Protein AF-A0AAJ8WRT5-F1 (afdb_monomer)

Sequence (73 aa):
MAKEYKCKVCGKAFVKTFSSTQKVCSPECAIKLVREQSRKRQKKAEKQEQIERKKRLLDGERALAKSSSKRGK

Secondary structure (DSSP, 8-state):
-PPEEE-TTT--EEEPPTT----SSSHHHHHHHHHHHHHHHHHHHHHHHHHHHHHHHHHHHHHHHHHHHHHT-

pLDDT: mean 85.62, std 10.65, range [52.75, 96.06]

Organism: Haemophilus influenzae (NCBI:txid727)

Radius of gyration: 24.72 Å; Cα contacts (8 Å, |Δi|>4): 45; chains: 1; bounding box: 54×19×64 Å

Solvent-accessible surface area (backbone atoms only — not comparable to full-atom values): 4304 Å² total; per-residue (Å²): 133,80,60,72,40,62,14,78,74,80,59,47,76,32,71,53,62,98,82,59,87,72,62,42,74,46,71,70,41,45,54,53,51,51,55,52,50,50,54,55,48,52,54,50,50,53,53,47,50,53,52,52,52,52,50,51,50,56,52,48,53,52,51,52,55,56,56,54,65,60,73,77,109

Mean predicted aligned error: 8.6 Å

Foldseek 3Di:
DFDWAAAPQPRDTATDDPDDPDRHRDVVSVVVVVVVVVVVVVVVVVVVVVVVVVVVVVVVVVVVVVVVVVVVD

Structure (mmCIF, N/CA/C/O backbone):
data_AF-A0AAJ8WRT5-F1
#
_entry.id   AF-A0AAJ8WRT5-F1
#
loop_
_atom_site.group_PDB
_atom_site.id
_atom_site.type_symbol
_atom_site.label_atom_id
_atom_site.label_alt_id
_atom_site.label_comp_id
_atom_site.label_asym_id
_atom_site.label_entity_id
_atom_site.label_seq_id
_atom_site.pdbx_PDB_ins_code
_atom_site.Cartn_x
_atom_site.Cartn_y
_atom_site.Cartn_z
_atom_site.occupancy
_atom_site.B_iso_or_equiv
_atom_site.auth_seq_id
_atom_site.auth_comp_id
_atom_site.auth_asym_id
_atom_site.auth_atom_id
_atom_site.pdbx_PDB_model_num
ATOM 1 N N . MET A 1 1 ? 26.482 -12.352 -16.058 1.00 54.69 1 MET A N 1
ATOM 2 C CA . MET A 1 1 ? 25.140 -12.684 -16.586 1.00 54.69 1 MET A CA 1
ATOM 3 C C . MET A 1 1 ? 24.149 -11.680 -16.033 1.00 54.69 1 MET A C 1
ATOM 5 O O . MET A 1 1 ? 24.010 -11.581 -14.819 1.00 54.69 1 MET A O 1
ATOM 9 N N . ALA A 1 2 ? 23.544 -10.861 -16.889 1.00 66.56 2 ALA A N 1
ATOM 10 C CA . ALA A 1 2 ? 22.607 -9.847 -16.435 1.00 66.56 2 ALA A CA 1
ATOM 11 C C . ALA A 1 2 ? 21.286 -10.531 -16.055 1.00 66.56 2 ALA A C 1
ATOM 13 O O . ALA A 1 2 ? 20.675 -11.201 -16.880 1.00 66.56 2 ALA A O 1
ATOM 14 N N . LYS A 1 3 ? 20.891 -10.445 -14.782 1.00 75.81 3 LYS A N 1
ATOM 15 C CA . LYS A 1 3 ? 19.676 -11.105 -14.296 1.00 75.81 3 LYS A CA 1
ATOM 16 C C . LYS A 1 3 ? 18.466 -10.344 -14.835 1.00 75.81 3 LYS A C 1
ATOM 18 O O . LYS A 1 3 ? 18.335 -9.143 -14.597 1.00 75.81 3 LYS A O 1
ATOM 23 N N . GLU A 1 4 ? 17.609 -11.033 -15.575 1.00 81.19 4 GLU A N 1
ATOM 24 C CA . GLU A 1 4 ? 16.359 -10.471 -16.074 1.00 81.19 4 GLU A CA 1
ATOM 25 C C . GLU A 1 4 ? 15.316 -10.439 -14.952 1.00 81.19 4 GLU A C 1
ATOM 27 O O . GLU A 1 4 ? 15.141 -11.397 -14.197 1.00 81.19 4 GLU A O 1
ATOM 32 N N . TYR A 1 5 ? 14.614 -9.317 -14.826 1.00 86.69 5 TYR A N 1
ATOM 33 C CA . TYR A 1 5 ? 13.572 -9.105 -13.828 1.00 86.69 5 TYR A CA 1
ATOM 34 C C . TYR A 1 5 ? 12.255 -8.757 -14.503 1.00 86.69 5 TYR A C 1
ATOM 36 O O . TYR A 1 5 ? 12.231 -8.096 -15.531 1.00 86.69 5 TYR A O 1
ATOM 44 N N . LYS A 1 6 ? 11.131 -9.145 -13.899 1.00 90.38 6 LYS A N 1
ATOM 45 C CA . LYS A 1 6 ? 9.799 -8.795 -14.409 1.00 90.38 6 LYS A CA 1
ATOM 46 C C . LYS A 1 6 ? 9.293 -7.497 -13.786 1.00 90.38 6 LYS A C 1
ATOM 48 O O . LYS A 1 6 ? 9.360 -7.306 -12.568 1.00 90.38 6 LYS A O 1
ATOM 53 N N . CYS A 1 7 ? 8.773 -6.599 -14.617 1.00 90.69 7 CYS A N 1
ATOM 54 C CA . CYS A 1 7 ? 8.139 -5.362 -14.176 1.00 90.69 7 CYS A CA 1
ATOM 55 C C . CYS A 1 7 ? 6.855 -5.659 -13.392 1.00 90.69 7 CYS A C 1
ATOM 57 O O . CYS A 1 7 ? 5.977 -6.362 -13.884 1.00 90.69 7 CYS A O 1
ATOM 59 N N . LYS A 1 8 ? 6.693 -5.049 -12.211 1.00 87.75 8 LYS A N 1
ATOM 60 C CA . LYS A 1 8 ? 5.480 -5.221 -11.390 1.00 87.75 8 LYS A CA 1
ATOM 61 C C . LYS A 1 8 ? 4.196 -4.636 -11.989 1.00 87.75 8 LYS A C 1
ATOM 63 O O . LYS A 1 8 ? 3.129 -4.948 -11.480 1.00 87.75 8 LYS A O 1
ATOM 68 N N . VAL A 1 9 ? 4.291 -3.774 -13.003 1.00 88.75 9 VAL A N 1
ATOM 69 C CA . VAL A 1 9 ? 3.123 -3.092 -13.593 1.00 88.75 9 VAL A CA 1
ATOM 70 C C . VAL A 1 9 ? 2.716 -3.704 -14.926 1.00 88.75 9 VAL A C 1
ATOM 72 O O . VAL A 1 9 ? 1.544 -3.980 -15.130 1.00 88.75 9 VAL A O 1
ATOM 75 N N . CYS A 1 10 ? 3.667 -3.920 -15.835 1.00 89.31 10 CYS A N 1
ATOM 76 C CA . CYS A 1 10 ? 3.374 -4.406 -17.187 1.00 89.31 10 CYS A CA 1
ATOM 77 C C . CYS A 1 10 ? 3.890 -5.824 -17.467 1.00 89.31 10 CYS A C 1
ATOM 79 O O . CYS A 1 10 ? 3.719 -6.315 -18.575 1.00 89.31 10 CYS A O 1
ATOM 81 N N . GLY A 1 11 ? 4.576 -6.467 -16.516 1.00 87.62 11 GLY A N 1
ATOM 82 C CA . GLY A 1 11 ? 5.073 -7.840 -16.668 1.00 87.62 11 GLY A CA 1
ATOM 83 C C . GLY A 1 11 ? 6.278 -8.018 -17.599 1.00 87.62 11 GLY A C 1
ATOM 84 O O . GLY A 1 11 ? 6.866 -9.097 -17.603 1.00 87.62 11 GLY A O 1
ATOM 85 N N . LYS A 1 12 ? 6.691 -6.979 -18.338 1.00 89.62 12 LYS A N 1
ATOM 86 C CA . LYS A 1 12 ? 7.846 -7.026 -19.250 1.00 89.62 12 LYS A CA 1
ATOM 87 C C . LYS A 1 12 ? 9.141 -7.374 -18.511 1.00 89.62 12 LYS A C 1
ATOM 89 O O . LYS A 1 12 ? 9.365 -6.888 -17.395 1.00 89.62 12 LYS A O 1
ATOM 94 N N . ALA A 1 13 ? 9.983 -8.183 -19.150 1.00 87.94 13 ALA A N 1
ATOM 95 C CA . ALA A 1 13 ? 11.338 -8.445 -18.688 1.00 87.94 13 ALA A CA 1
ATOM 96 C C . ALA A 1 13 ? 12.196 -7.181 -18.858 1.00 87.94 13 ALA A C 1
ATOM 98 O O . ALA A 1 13 ? 12.085 -6.469 -19.855 1.00 87.94 13 ALA A O 1
ATOM 99 N N . PHE A 1 14 ? 13.009 -6.871 -17.857 1.00 87.12 14 PHE A N 1
ATOM 100 C CA . PHE A 1 14 ? 13.970 -5.783 -17.892 1.00 87.12 14 PHE A CA 1
ATOM 101 C C . PHE A 1 14 ? 15.235 -6.187 -17.152 1.00 87.12 14 PHE A C 1
ATOM 103 O O . PHE A 1 14 ? 15.202 -6.889 -16.137 1.00 87.12 14 PHE A O 1
ATOM 110 N N . VAL A 1 15 ? 16.362 -5.715 -17.661 1.00 84.25 15 VAL A N 1
ATOM 111 C CA . VAL A 1 15 ? 17.658 -5.951 -17.049 1.00 84.25 15 VAL A CA 1
ATOM 112 C C . VAL A 1 15 ? 17.889 -4.861 -16.016 1.00 84.25 15 VAL A C 1
ATOM 114 O O . VAL A 1 15 ? 17.809 -3.671 -16.322 1.00 84.25 15 VAL A O 1
ATOM 117 N N . LYS A 1 16 ? 18.152 -5.253 -14.772 1.00 78.81 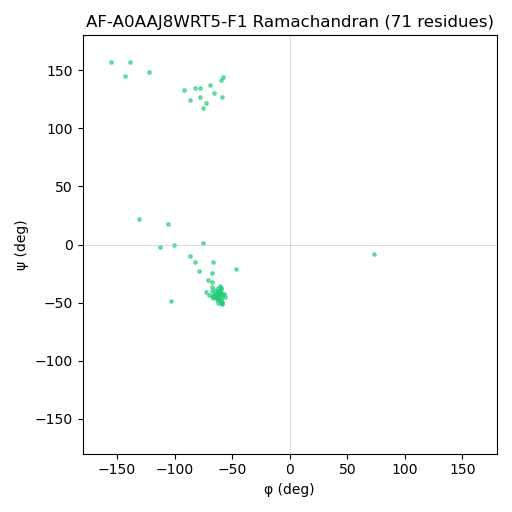16 LYS A N 1
ATOM 118 C CA . LYS A 1 16 ? 18.609 -4.294 -13.768 1.00 78.81 16 LYS A CA 1
ATOM 119 C C . LYS A 1 16 ? 20.104 -4.099 -13.930 1.00 78.81 16 LYS A C 1
ATOM 121 O O . LYS A 1 16 ? 20.846 -5.077 -14.004 1.00 78.81 16 LYS A O 1
ATOM 126 N N . THR A 1 17 ? 20.550 -2.849 -13.906 1.00 75.31 17 THR A N 1
ATOM 127 C CA . THR A 1 17 ? 21.950 -2.559 -13.599 1.00 75.31 17 THR A CA 1
ATOM 128 C C . THR A 1 17 ? 22.269 -3.133 -12.214 1.00 75.31 17 THR A C 1
ATOM 130 O O . THR A 1 17 ? 21.387 -3.191 -11.355 1.00 75.31 17 THR A O 1
ATOM 133 N N . PHE A 1 18 ? 23.494 -3.639 -12.044 1.00 61.12 18 PHE A N 1
ATOM 134 C CA . PHE A 1 18 ? 23.925 -4.670 -11.078 1.00 61.12 18 PHE A CA 1
ATOM 135 C C . PHE A 1 18 ? 23.437 -4.509 -9.613 1.00 61.12 18 PHE A C 1
ATOM 137 O O . PHE A 1 18 ? 23.361 -5.499 -8.891 1.00 61.12 18 PHE A O 1
ATOM 144 N N . SER A 1 19 ? 23.038 -3.306 -9.180 1.00 64.81 19 SER A N 1
ATOM 145 C CA . SER A 1 19 ? 22.548 -2.984 -7.827 1.00 64.81 19 SER A CA 1
ATOM 146 C C . SER A 1 19 ? 21.227 -2.187 -7.778 1.00 64.81 19 SER A C 1
ATOM 148 O O . SER A 1 19 ? 20.921 -1.536 -6.779 1.00 64.81 19 SER A O 1
ATOM 150 N N . SER A 1 20 ? 20.402 -2.210 -8.830 1.00 74.62 20 SER A N 1
ATOM 151 C CA . SER A 1 20 ? 19.202 -1.365 -8.871 1.00 74.62 20 SER A CA 1
ATOM 152 C C . SER A 1 20 ? 18.037 -1.906 -8.023 1.00 74.62 20 SER A C 1
ATOM 154 O O . SER A 1 20 ? 17.545 -3.024 -8.209 1.00 74.62 20 SER A O 1
ATOM 156 N N . THR A 1 21 ? 17.500 -1.072 -7.127 1.00 78.25 21 THR A N 1
ATOM 157 C CA . THR A 1 21 ? 16.266 -1.349 -6.360 1.00 78.25 21 THR A CA 1
ATOM 158 C C . THR A 1 21 ? 14.993 -1.187 -7.198 1.00 78.25 21 THR A C 1
ATOM 160 O O . THR A 1 21 ? 13.878 -1.396 -6.704 1.00 78.25 21 THR A O 1
ATOM 163 N N . GLN A 1 22 ? 15.137 -0.860 -8.485 1.00 80.50 22 GLN A N 1
ATOM 164 C CA . GLN A 1 22 ? 14.038 -0.621 -9.407 1.00 80.50 22 GLN A CA 1
ATOM 165 C C . GLN A 1 22 ? 13.137 -1.862 -9.523 1.00 80.50 22 GLN A C 1
ATOM 167 O O . GLN A 1 22 ? 13.590 -2.978 -9.761 1.00 80.50 22 GLN A O 1
ATOM 172 N N . LYS A 1 23 ? 11.828 -1.688 -9.313 1.00 84.44 23 LYS A N 1
ATOM 173 C CA . LYS A 1 23 ? 10.816 -2.772 -9.352 1.00 84.44 23 LYS A CA 1
ATOM 174 C C . LYS A 1 23 ? 10.034 -2.813 -10.670 1.00 84.44 23 LYS A C 1
ATOM 176 O O . LYS A 1 23 ? 9.122 -3.621 -10.831 1.00 84.44 23 LYS A O 1
ATOM 181 N N . VAL A 1 24 ? 10.346 -1.898 -11.576 1.00 89.19 24 VAL A N 1
ATOM 182 C CA . VAL A 1 24 ? 9.570 -1.589 -12.777 1.00 89.19 24 VAL A CA 1
ATOM 183 C C . VAL A 1 24 ? 10.508 -1.380 -13.957 1.00 89.19 24 VAL A C 1
ATOM 185 O O . VAL A 1 24 ? 11.664 -1.051 -13.754 1.00 89.19 24 VA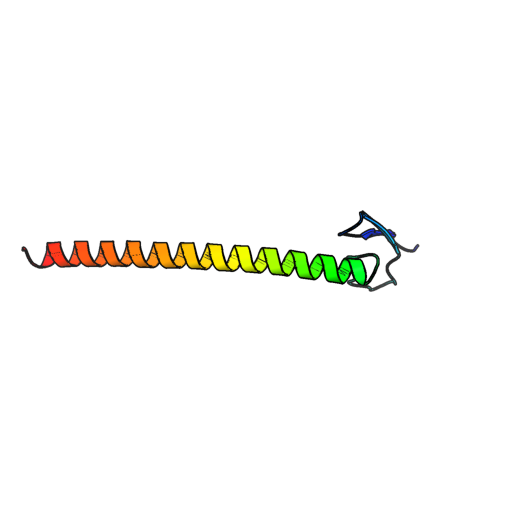L A O 1
ATOM 188 N N . CYS A 1 25 ? 10.041 -1.544 -15.187 1.00 87.56 25 CYS A N 1
ATOM 189 C CA . CYS A 1 25 ? 10.894 -1.394 -16.369 1.00 87.56 25 CYS A CA 1
ATOM 190 C C . CYS A 1 25 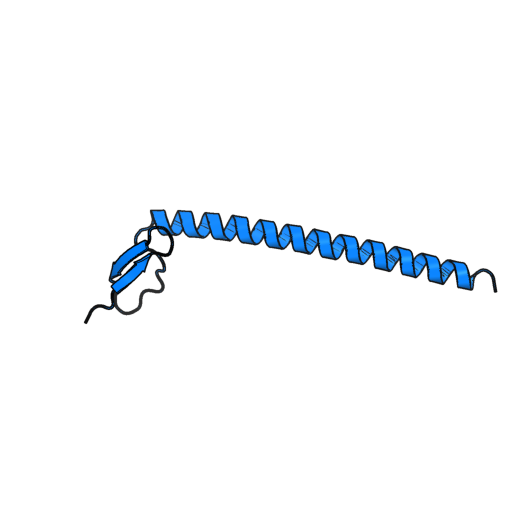? 11.088 0.064 -16.829 1.00 87.56 25 CYS A C 1
ATOM 192 O O . CYS A 1 25 ? 11.963 0.320 -17.646 1.00 87.56 25 CYS A O 1
ATOM 194 N N . SER A 1 26 ? 10.268 1.012 -16.355 1.00 86.38 26 SER A N 1
ATOM 195 C CA . SER A 1 26 ? 10.197 2.382 -16.900 1.00 86.38 26 SER A CA 1
ATOM 196 C C . SER A 1 26 ? 9.674 3.382 -15.854 1.00 86.38 26 SER A C 1
ATOM 198 O O . SER A 1 26 ? 8.938 2.961 -14.949 1.00 86.38 26 SER A O 1
ATOM 200 N N . PRO A 1 27 ? 9.964 4.695 -15.981 1.00 87.56 27 PRO A N 1
ATOM 201 C CA . PRO A 1 27 ? 9.466 5.724 -15.058 1.00 87.56 27 PRO A CA 1
ATOM 202 C C . PRO A 1 27 ? 7.933 5.807 -15.034 1.00 87.56 27 PRO A C 1
ATOM 204 O O . PRO A 1 27 ? 7.338 5.935 -13.966 1.00 87.56 27 PRO A O 1
ATOM 207 N N . GLU A 1 28 ? 7.261 5.607 -16.169 1.00 91.19 28 GLU A N 1
ATOM 208 C CA . GLU A 1 28 ? 5.793 5.552 -16.221 1.00 91.19 28 GLU A CA 1
ATOM 209 C C . GLU A 1 28 ? 5.212 4.420 -15.363 1.00 91.19 28 GLU A C 1
ATOM 211 O O . GLU A 1 28 ? 4.224 4.594 -14.643 1.00 91.19 28 GLU A O 1
ATOM 216 N N . CYS A 1 29 ? 5.853 3.247 -15.393 1.00 90.44 29 CYS A N 1
ATOM 217 C CA . CYS A 1 29 ? 5.476 2.126 -14.539 1.00 90.44 29 CYS A CA 1
ATOM 218 C C . CYS A 1 29 ? 5.765 2.436 -13.060 1.00 90.44 29 CYS A C 1
ATOM 220 O O . CYS A 1 29 ? 5.005 2.006 -12.195 1.00 90.44 29 CYS A O 1
ATOM 222 N N . ALA A 1 30 ? 6.805 3.217 -12.748 1.00 89.56 30 ALA A N 1
ATOM 223 C CA . ALA A 1 30 ? 7.065 3.667 -11.379 1.00 89.56 30 ALA A CA 1
ATOM 224 C C . ALA A 1 30 ? 5.921 4.551 -10.862 1.00 89.56 30 ALA A C 1
ATOM 226 O O . ALA A 1 30 ? 5.387 4.296 -9.782 1.00 89.56 30 ALA A O 1
ATOM 227 N N . ILE A 1 31 ? 5.482 5.524 -11.665 1.00 92.25 31 ILE A N 1
ATOM 228 C CA . ILE A 1 31 ? 4.386 6.440 -11.318 1.00 92.25 31 ILE A CA 1
ATOM 229 C C . ILE A 1 31 ? 3.083 5.662 -11.092 1.00 92.25 31 ILE A C 1
ATOM 231 O O . ILE A 1 31 ? 2.399 5.875 -10.087 1.00 92.25 31 ILE A O 1
ATOM 235 N N . LYS A 1 32 ? 2.751 4.714 -11.980 1.00 92.75 32 LYS A N 1
ATOM 236 C CA . LYS A 1 32 ? 1.571 3.843 -11.823 1.00 92.75 32 LYS A CA 1
ATOM 237 C C . LYS A 1 32 ? 1.630 3.039 -10.521 1.00 92.75 32 LYS A C 1
ATOM 239 O O . LYS A 1 32 ? 0.644 3.015 -9.782 1.00 92.75 32 LYS A O 1
ATOM 244 N N . LEU A 1 33 ? 2.790 2.458 -10.206 1.00 92.50 33 LEU A N 1
ATOM 245 C CA . LEU A 1 33 ? 2.993 1.680 -8.983 1.00 92.50 33 LEU A CA 1
ATOM 246 C C . LEU A 1 33 ? 2.829 2.540 -7.720 1.00 92.50 33 LEU A C 1
ATOM 248 O O . LEU A 1 33 ? 2.173 2.115 -6.770 1.00 92.50 33 LEU A O 1
ATOM 252 N N . VAL A 1 34 ? 3.390 3.753 -7.706 1.00 91.44 34 VAL A N 1
ATOM 253 C CA . VAL A 1 34 ? 3.269 4.682 -6.569 1.00 91.44 34 VAL A CA 1
ATOM 254 C C . VAL A 1 34 ? 1.817 5.114 -6.370 1.00 91.44 34 VAL A C 1
ATOM 256 O O . VAL A 1 34 ? 1.316 5.073 -5.246 1.00 91.44 34 VAL A O 1
ATOM 259 N N . ARG A 1 35 ? 1.102 5.455 -7.450 1.00 92.62 35 ARG A N 1
ATOM 260 C CA . ARG A 1 35 ? -0.323 5.822 -7.388 1.00 92.62 35 ARG A CA 1
ATOM 261 C C . ARG A 1 35 ? -1.181 4.685 -6.831 1.00 92.62 35 ARG A C 1
ATOM 263 O O . ARG A 1 35 ? -2.054 4.925 -6.000 1.00 92.62 35 ARG A O 1
ATOM 270 N N . GLU A 1 36 ? -0.928 3.449 -7.251 1.00 92.12 36 GLU A N 1
ATOM 271 C CA . GLU A 1 36 ? -1.645 2.283 -6.730 1.00 92.12 36 GLU A CA 1
ATOM 272 C C . GLU A 1 36 ? -1.344 2.025 -5.250 1.00 92.12 36 GLU A C 1
ATOM 274 O O . GLU A 1 36 ? -2.265 1.815 -4.456 1.00 92.12 36 GLU A O 1
ATOM 279 N N . GLN A 1 37 ? -0.072 2.103 -4.852 1.00 92.19 37 GLN A N 1
ATOM 280 C CA . GLN A 1 37 ? 0.309 1.960 -3.449 1.00 92.19 37 GLN A CA 1
ATOM 281 C C . GLN A 1 37 ? -0.303 3.052 -2.576 1.00 92.19 37 GLN A C 1
ATOM 283 O O . GLN A 1 37 ? -0.761 2.742 -1.479 1.00 92.19 37 GLN A O 1
ATOM 288 N N . SER A 1 38 ? -0.358 4.293 -3.063 1.00 93.62 38 SER A N 1
ATOM 289 C CA . SER A 1 38 ? -1.003 5.402 -2.361 1.00 93.62 38 SER A CA 1
ATOM 290 C C . SER A 1 38 ? -2.487 5.116 -2.117 1.00 93.62 38 SER A C 1
ATOM 292 O O . SER A 1 38 ? -2.925 5.104 -0.968 1.00 93.62 38 SER A O 1
ATOM 294 N N . ARG A 1 39 ? -3.240 4.721 -3.156 1.00 93.12 39 ARG A N 1
ATOM 295 C CA . ARG A 1 39 ? -4.656 4.327 -3.013 1.00 93.12 39 ARG A CA 1
ATOM 296 C C . ARG A 1 39 ? -4.844 3.181 -2.020 1.00 93.12 39 ARG A C 1
ATOM 298 O O . ARG A 1 39 ? -5.761 3.202 -1.204 1.00 93.12 39 ARG A O 1
ATOM 305 N N . LYS A 1 40 ? -3.973 2.169 -2.062 1.00 94.00 40 LYS A N 1
ATOM 306 C CA . LYS A 1 40 ? -4.043 1.028 -1.138 1.00 94.00 40 LYS A CA 1
ATOM 307 C C . LYS A 1 40 ? -3.727 1.438 0.302 1.00 94.00 40 LYS A C 1
ATOM 309 O O . LYS A 1 40 ? -4.343 0.902 1.219 1.00 94.00 40 LYS A O 1
ATOM 314 N N . ARG A 1 41 ? -2.792 2.370 0.509 1.00 93.88 41 ARG A N 1
ATOM 315 C CA . ARG A 1 41 ? -2.477 2.933 1.831 1.00 93.88 41 ARG A CA 1
ATOM 316 C C . ARG A 1 41 ? -3.646 3.748 2.372 1.00 93.88 41 ARG A C 1
ATOM 318 O O . ARG A 1 41 ? -4.038 3.501 3.502 1.00 93.88 41 ARG A O 1
ATOM 325 N N . GLN A 1 42 ? -4.251 4.610 1.555 1.00 93.38 42 GLN A N 1
ATOM 326 C CA . GLN A 1 42 ? -5.425 5.401 1.941 1.00 93.38 42 GLN A CA 1
ATOM 327 C C . GLN A 1 42 ? -6.597 4.508 2.363 1.00 93.38 42 GLN A C 1
ATOM 329 O O . GLN A 1 42 ? -7.100 4.654 3.468 1.00 93.38 42 GLN A O 1
ATOM 334 N N . LYS A 1 43 ? -6.948 3.494 1.558 1.00 94.19 43 LYS A N 1
ATOM 335 C CA . LYS A 1 43 ? -8.011 2.533 1.912 1.00 94.19 43 LYS A CA 1
ATOM 336 C C . LYS A 1 43 ? -7.734 1.774 3.212 1.00 94.19 43 LYS A C 1
ATOM 338 O O . LYS A 1 43 ? -8.652 1.464 3.962 1.00 94.19 43 LYS A O 1
ATOM 343 N N . LYS A 1 44 ? -6.469 1.423 3.469 1.00 94.19 44 LYS A N 1
ATOM 344 C CA . LYS A 1 44 ? -6.081 0.761 4.722 1.00 94.19 44 LYS A CA 1
ATOM 345 C C . LYS A 1 44 ? -6.173 1.710 5.914 1.00 94.19 44 LYS A C 1
ATOM 347 O O . LYS A 1 44 ? -6.680 1.287 6.943 1.00 94.19 44 LYS A O 1
ATOM 352 N N . ALA A 1 45 ? -5.709 2.949 5.759 1.00 93.88 45 ALA A N 1
ATOM 353 C CA . ALA A 1 45 ? -5.779 3.972 6.795 1.00 93.88 45 ALA A CA 1
ATOM 354 C C . ALA A 1 45 ? -7.235 4.300 7.154 1.00 93.88 45 ALA A C 1
ATOM 356 O O . ALA A 1 45 ? -7.590 4.236 8.322 1.00 93.88 45 ALA A O 1
ATOM 357 N N . GLU A 1 46 ? -8.096 4.516 6.155 1.00 94.56 46 GLU A N 1
ATOM 358 C CA . GLU A 1 46 ? -9.534 4.734 6.355 1.00 94.56 46 GLU A CA 1
ATOM 359 C C . GLU A 1 46 ? -10.179 3.546 7.077 1.00 94.56 46 GLU A C 1
ATOM 361 O O . GLU A 1 46 ? -10.831 3.713 8.103 1.00 94.56 46 GLU A O 1
ATOM 366 N N . LYS A 1 47 ? -9.947 2.314 6.602 1.00 94.94 47 LYS A N 1
ATOM 367 C CA . LYS A 1 47 ? -10.497 1.121 7.259 1.00 94.94 47 LYS A CA 1
ATOM 368 C C . LYS A 1 47 ? -10.020 0.994 8.708 1.00 94.94 47 LYS A C 1
ATOM 370 O O . LYS A 1 47 ? -10.793 0.569 9.565 1.00 94.94 47 LYS A O 1
ATOM 375 N N . GLN A 1 48 ? -8.765 1.334 8.979 1.00 95.44 48 GLN A N 1
ATOM 376 C CA . GLN A 1 48 ? -8.205 1.295 10.324 1.00 95.44 48 GLN A CA 1
ATOM 377 C C . GLN A 1 48 ? -8.848 2.356 11.224 1.00 95.44 48 GLN A C 1
ATOM 379 O O . GLN A 1 48 ? -9.306 2.010 12.308 1.00 95.44 48 GLN A O 1
ATOM 384 N N . GLU A 1 49 ? -9.014 3.584 10.733 1.00 95.38 49 GLU A N 1
ATOM 385 C CA . GLU A 1 49 ? -9.719 4.654 11.444 1.00 95.38 49 GLU A CA 1
ATOM 386 C C . GLU A 1 49 ? -11.170 4.266 11.769 1.00 95.38 49 GLU A C 1
ATOM 388 O O . GLU A 1 49 ? -11.624 4.447 12.898 1.00 95.38 49 GLU A O 1
ATOM 393 N N . GLN A 1 50 ? -11.885 3.643 10.827 1.00 94.75 50 GLN A N 1
ATOM 394 C CA . GLN A 1 50 ? -13.252 3.157 11.051 1.00 94.75 50 GLN A CA 1
ATOM 395 C C . GLN A 1 50 ? -13.313 2.079 12.143 1.00 94.75 50 GLN A C 1
ATOM 397 O O . GLN A 1 50 ? -14.201 2.101 13.001 1.00 94.75 50 GLN A O 1
ATOM 402 N N . ILE A 1 51 ? -12.362 1.138 12.140 1.00 96.06 51 ILE A N 1
ATOM 403 C CA . ILE A 1 51 ? -12.260 0.094 13.169 1.00 96.06 51 ILE A CA 1
ATOM 404 C C . ILE A 1 51 ? -11.971 0.721 14.535 1.00 96.06 51 ILE A C 1
ATOM 406 O O . ILE A 1 51 ? -12.622 0.369 15.520 1.00 96.06 51 ILE A O 1
ATOM 410 N N . GLU A 1 52 ? -11.034 1.665 14.605 1.00 95.19 52 GLU A N 1
ATOM 411 C CA . GLU A 1 52 ? -10.683 2.357 15.846 1.00 95.19 52 GLU A CA 1
ATOM 412 C C . GLU A 1 52 ? -11.844 3.202 16.376 1.00 95.19 52 GLU A C 1
ATOM 414 O O . GLU A 1 52 ? -12.160 3.132 17.566 1.00 95.19 52 GLU A O 1
ATOM 419 N N . ARG A 1 53 ? -12.550 3.926 15.502 1.00 95.12 53 ARG A N 1
ATOM 420 C CA . ARG A 1 53 ? -13.756 4.685 15.853 1.00 95.12 53 ARG A CA 1
ATOM 421 C C . ARG A 1 53 ? -14.845 3.772 16.408 1.00 95.12 53 ARG A C 1
ATOM 423 O O . ARG A 1 53 ? -15.397 4.059 17.468 1.00 95.12 53 ARG A O 1
ATOM 430 N N . LYS A 1 54 ? -15.127 2.651 15.737 1.00 95.19 54 LYS A N 1
ATOM 431 C CA . LYS A 1 54 ? -16.120 1.672 16.203 1.00 95.19 54 LYS A CA 1
ATOM 432 C C . LYS A 1 54 ? -15.727 1.071 17.553 1.00 95.19 54 LYS A C 1
ATOM 434 O O . LYS A 1 54 ? -16.575 0.936 18.429 1.00 95.19 54 LYS A O 1
ATOM 439 N N . LYS A 1 55 ? -14.442 0.756 17.744 1.00 95.88 55 LYS A N 1
ATOM 440 C CA . LYS A 1 55 ? -13.920 0.242 19.015 1.00 95.88 55 LYS A CA 1
ATOM 441 C C . LYS A 1 55 ? -14.099 1.254 20.151 1.00 95.88 55 LYS A C 1
ATOM 443 O O . LYS A 1 55 ? -14.517 0.857 21.232 1.00 95.88 55 LYS A O 1
ATOM 448 N N . ARG A 1 56 ? -13.834 2.542 19.905 1.00 93.81 56 ARG A N 1
ATOM 449 C CA . ARG A 1 56 ? -14.031 3.620 20.893 1.00 93.81 56 ARG A CA 1
ATOM 450 C C . ARG A 1 56 ? -15.494 3.779 21.306 1.00 93.81 56 ARG A C 1
ATOM 452 O O . ARG A 1 56 ? -15.762 3.944 22.489 1.00 93.81 56 ARG A O 1
ATOM 459 N N . LEU A 1 57 ? -16.425 3.701 20.352 1.00 92.50 57 LEU A N 1
ATOM 460 C CA . LEU A 1 57 ? -17.861 3.770 20.643 1.00 92.50 57 LEU A CA 1
ATOM 461 C C . LEU A 1 57 ? -18.307 2.599 21.531 1.00 92.50 57 LEU A C 1
ATOM 463 O O . LEU A 1 57 ? -18.879 2.828 22.591 1.00 92.50 57 LEU A O 1
ATOM 467 N N . LEU A 1 58 ? -17.946 1.368 21.150 1.00 93.44 58 LEU A N 1
ATOM 468 C CA . LEU A 1 58 ? -18.275 0.158 21.913 1.00 93.44 58 LEU A CA 1
ATOM 469 C C . LEU A 1 58 ? -17.685 0.172 23.333 1.00 93.44 58 LEU A C 1
ATOM 471 O O . LEU A 1 58 ? -18.336 -0.257 24.287 1.00 93.44 58 LEU A O 1
ATOM 475 N N . ASP A 1 59 ? -16.448 0.651 23.489 1.00 92.69 59 ASP A N 1
ATOM 476 C CA . ASP A 1 59 ? -15.810 0.766 24.804 1.00 92.69 59 ASP A CA 1
ATOM 477 C C . ASP A 1 59 ? -16.506 1.822 25.682 1.00 92.69 59 ASP A C 1
ATOM 479 O O . ASP A 1 59 ? -16.781 1.569 26.858 1.00 92.69 59 ASP A O 1
ATOM 483 N N . GLY A 1 60 ? -16.898 2.954 25.085 1.00 91.56 60 GLY A N 1
ATOM 484 C CA . GLY A 1 60 ? -17.692 3.995 25.740 1.00 91.56 60 GLY A CA 1
ATOM 485 C C . GLY A 1 60 ? -19.065 3.501 26.205 1.00 91.56 60 GLY A C 1
ATOM 486 O O . GLY A 1 60 ? -19.426 3.703 27.365 1.00 91.56 60 GLY A O 1
ATOM 487 N N . GLU A 1 61 ? -19.807 2.789 25.351 1.00 89.12 61 GLU A N 1
ATOM 488 C CA . GLU A 1 61 ? -21.097 2.174 25.709 1.00 89.12 61 GLU A CA 1
ATOM 489 C C . GLU A 1 61 ? -20.950 1.193 26.879 1.00 89.12 61 GLU A C 1
ATOM 491 O O . GLU A 1 61 ? -21.736 1.212 27.832 1.00 89.12 61 GLU A O 1
ATOM 496 N N . ARG A 1 62 ? -19.891 0.375 26.870 1.00 85.81 62 ARG A N 1
ATOM 497 C CA . ARG A 1 62 ? -19.596 -0.551 27.969 1.00 85.81 62 ARG A CA 1
ATOM 498 C C . ARG A 1 62 ? -19.267 0.183 29.271 1.00 85.81 62 ARG A C 1
ATOM 500 O O . ARG A 1 62 ? -19.661 -0.283 30.344 1.00 85.81 62 ARG A O 1
ATOM 507 N N . ALA A 1 63 ? -18.536 1.294 29.205 1.00 84.81 63 ALA A N 1
ATOM 508 C CA . ALA A 1 63 ? -18.217 2.114 30.372 1.00 84.81 63 ALA A CA 1
ATOM 509 C C . ALA A 1 63 ? -19.478 2.760 30.972 1.00 84.81 63 ALA A C 1
ATOM 511 O O . ALA A 1 63 ? -19.681 2.698 32.188 1.00 84.81 63 ALA A O 1
ATOM 512 N N . LEU A 1 64 ? -20.363 3.289 30.120 1.00 84.00 64 LEU A N 1
ATOM 513 C CA . LEU A 1 64 ? -21.665 3.832 30.512 1.00 84.00 64 LEU A CA 1
ATOM 514 C C . LEU A 1 64 ? -22.528 2.772 31.205 1.00 84.00 64 LEU A C 1
ATOM 516 O O . LEU A 1 64 ? -22.963 3.003 32.334 1.00 84.00 64 LEU A O 1
ATOM 520 N N . ALA A 1 65 ? -22.686 1.589 30.604 1.00 83.69 65 ALA A N 1
ATOM 521 C CA . ALA A 1 65 ? -23.459 0.489 31.185 1.00 83.69 65 ALA A CA 1
ATOM 522 C C . ALA A 1 65 ? -22.954 0.097 32.588 1.00 83.69 65 ALA A C 1
ATOM 524 O O . ALA A 1 65 ? -23.738 -0.012 33.531 1.00 83.69 65 ALA A O 1
ATOM 525 N N . LYS A 1 66 ? -21.630 -0.022 32.762 1.00 82.06 66 LYS A N 1
ATOM 526 C CA . LYS A 1 66 ? -21.011 -0.296 34.072 1.00 82.06 66 LYS A CA 1
ATOM 527 C C . LYS A 1 66 ? -21.277 0.812 35.097 1.00 82.06 66 LYS A C 1
ATOM 529 O O . LYS A 1 66 ? -21.459 0.520 36.278 1.00 82.06 66 LYS A O 1
ATOM 534 N N . SER A 1 67 ? -21.278 2.074 34.667 1.00 76.06 67 SER A N 1
ATOM 535 C CA . SER A 1 67 ? -21.520 3.224 35.549 1.00 76.06 67 SER A CA 1
ATOM 536 C C . SER A 1 67 ? -22.974 3.321 36.024 1.00 76.06 67 SER A C 1
ATOM 538 O O . SER A 1 67 ? -23.221 3.780 37.141 1.00 76.06 67 SER A O 1
ATOM 540 N N . SER A 1 68 ? -23.930 2.862 35.212 1.00 74.69 68 SER A N 1
ATOM 541 C CA . SER A 1 68 ? -25.35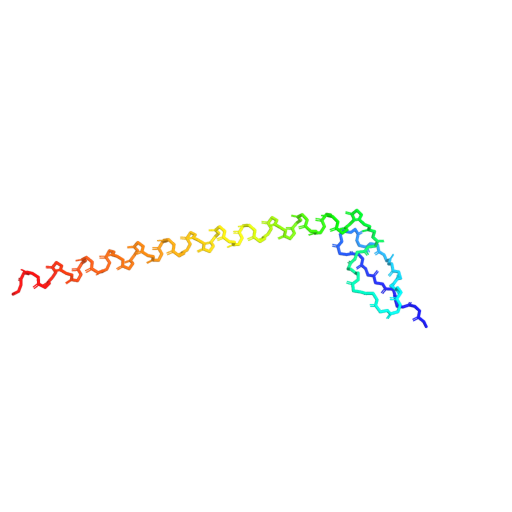1 2.828 35.566 1.00 74.69 68 SER A CA 1
ATOM 542 C C . SER A 1 68 ? -25.651 1.738 36.596 1.00 74.69 68 SER A C 1
ATOM 544 O O . SER A 1 68 ? -26.349 2.002 37.569 1.00 74.69 68 SER A O 1
ATOM 546 N N . SER A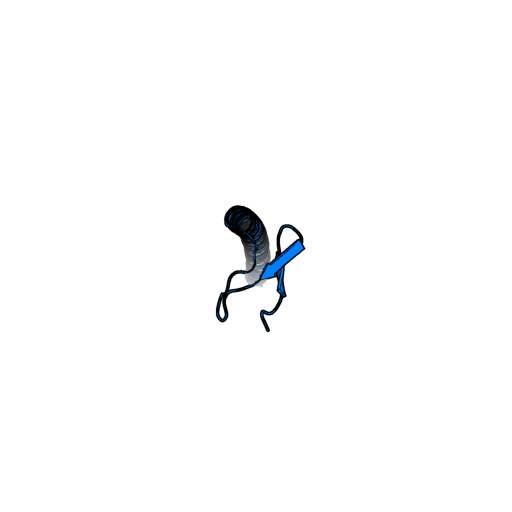 1 69 ? -25.045 0.551 36.473 1.00 68.44 69 SER A N 1
ATOM 547 C CA . SER A 1 69 ? -25.218 -0.529 37.461 1.00 68.44 69 SER A CA 1
ATOM 548 C C . SER A 1 69 ? -24.612 -0.220 38.837 1.00 68.44 69 SER A C 1
ATOM 550 O O . SER A 1 69 ? -25.056 -0.780 39.832 1.00 68.44 69 SER A O 1
ATOM 552 N N . LYS A 1 70 ? -23.609 0.668 38.916 1.00 65.62 70 LYS A N 1
ATOM 553 C CA . LYS A 1 70 ? -23.003 1.105 40.190 1.00 65.62 70 LYS A CA 1
ATOM 554 C C . LYS A 1 70 ? -23.833 2.143 40.951 1.00 65.62 70 LYS A C 1
ATOM 556 O O . LYS A 1 70 ? -23.640 2.272 42.149 1.00 65.62 70 LYS A O 1
ATOM 561 N N . ARG A 1 71 ? -24.706 2.895 40.270 1.00 61.78 71 ARG A N 1
ATOM 562 C CA . ARG A 1 71 ? -25.538 3.953 40.877 1.00 61.78 71 ARG A CA 1
ATOM 563 C C . ARG A 1 71 ? -26.866 3.452 41.454 1.00 61.78 71 ARG A C 1
ATOM 565 O O . ARG A 1 71 ? -27.542 4.221 42.120 1.00 61.78 71 ARG A O 1
ATOM 572 N N . GLY A 1 72 ? -27.238 2.201 41.184 1.00 60.50 72 GLY A N 1
ATOM 573 C CA . GLY A 1 72 ? -28.480 1.588 41.667 1.00 60.50 72 GLY A CA 1
ATOM 574 C C . GLY A 1 72 ? -28.292 0.571 42.795 1.00 60.50 72 GLY A C 1
ATOM 575 O O . GLY A 1 72 ? -29.175 -0.262 42.976 1.00 60.50 72 GLY A O 1
ATOM 576 N N . LYS A 1 73 ? -27.144 0.573 43.483 1.00 52.75 73 LYS A N 1
ATOM 577 C CA . LYS A 1 73 ? -26.807 -0.379 44.545 1.00 52.75 73 LYS A CA 1
ATOM 578 C C . LYS A 1 73 ? -26.466 0.338 45.840 1.00 52.75 73 LYS A C 1
ATOM 580 O O . LYS A 1 73 ? -25.840 1.416 45.736 1.00 52.75 73 LYS A O 1
#

InterPro domains:
  IPR008713 Bacteriophage lambda NinG [PF05766] (3-56)

=== Feature glossary ===
Feature key, reading from the visual/contextual features back to the raw sequence:

Rendered structure images. Structure images are PyMOL renders from six orthogonal camera directions. Cartoon representation draws helices as coils and strands as arrows; sticks shows the backbone as bonds; surface shows the solvent-excluded envelope. Rainbow coloring maps sequence position to hue (blue→red, N→C); chain coloring assigns a distinct color per polypeptide.

Contact-map, Ramachandran, and PAE plots. Three diagnostic plots accompany the record. The Cα contact map visualizes the tertiary structure as a 2D adjacency matrix (8 Å cutoff, sequence-local contacts suppressed). The Ramachandran plot shows the distribution of backbone (φ, ψ) torsions, with points in the α and β basins reflecting secondary structure content. The PAE plot shows AlphaFold's inter-residue confidence as a color matrix.

InterPro / GO / CATH / organism. The annotation block draws on four external resources. InterPro: which protein families and domains the sequence belongs to. GO: standardized terms for what the protein does, what process it participates in, and where in the cell it acts. CATH: which structural fold it has in the CATH hierarchy. Organism: the species of origin.

Nearest PDB structures. Structural nearest neighbors (via Foldseek easy-s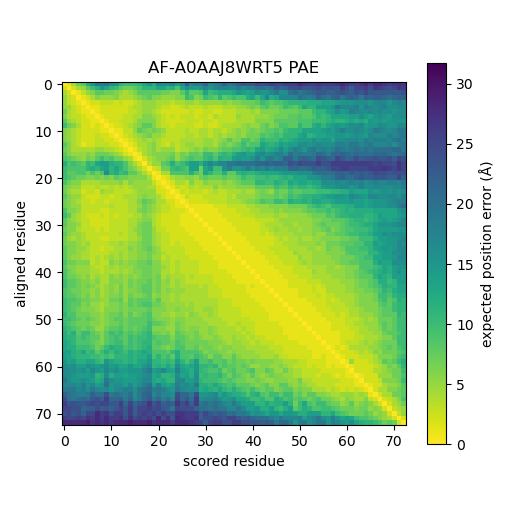earch vs the PDB). Reported per hit: target PDB id, E-value, and alignment TM-score. A TM-score above ~0.5 is the conventional threshold for 'same fold'.

Predicted aligned error. Predicted aligned error is AlphaFold's pairwise confidence. Unlike pLDDT (per-residue), PAE is per-residue-pair and captures whether two parts of the structure are correctly placed relative to each other. Units are ångströms of expected positional error.

Solvent-accessible surface area. SASA measures how much of the protein is reachable by solvent. It is computed by rolling a water-sized probe over the atomic surface and summing the exposed area (Å²). Per-residue SASA distinguishes core (buried, low SASA) from surface (exposed, high SASA) residues; total SASA is a whole-molecule size measure.

B-factor. Crystallographic B-factors measure how much each atom's electron density is smeared out, in Å². They rise in mobile loops and surface residues and fall in the buried interior. In AlphaFold models this column is repurposed to hold pLDDT instead.

pLDDT. For AlphaFold models, the B-factor field carries pLDDT — the model's own estimate 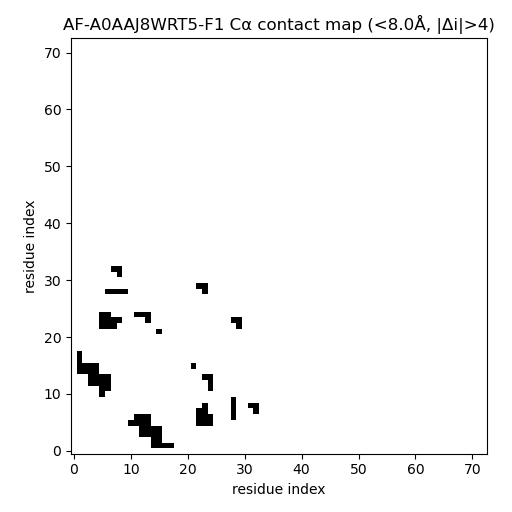of local accuracy on a 0–100 scale. Regions with pLDDT<50 should be treated as essentially unmodeled; they often correspond to intrinsically disordered segments.

Backbone torsions (φ/ψ). φ (phi) and ψ (psi) are the two rotatable backbone dihedrals per residue: φ is the C(i-1)–N–Cα–C torsion, ψ is the N–Cα–C–N(i+1) torsion, both in degrees on (−180°, 180°]. α-helical residues cluster near (−60°, −45°); β-strand residues near (−120°, +130°). A Ramachandran plot is simply a scatter of (φ, ψ) for every residue.

Radius of gyration, Cα contacts, bounding box. Radius of gyration (Rg) is the root-mean-square distance of Cα atoms from their centroid — a single number for overall size and compactness. A globular domain of N residues has Rg ≈ 2.2·N^0.38 Å; an extended or disordered chain has a much larger Rg. The Cα contact count is the number of residue pairs whose Cα atoms are within 8 Å and are more than four positions apart in sequence — a standard proxy for tertiary packing density. The bounding box is the smallest axis-aligned box enclosing all Cα atoms.

Secondary structure (3-state, P-SEA). Three-state secondary structure (P-SEA) collapses the eight DSSP classes into helix (a), strand (b), and coil (c). P-SEA assigns these from Cα geometry alone — distances and angles — without requiring backbone oxy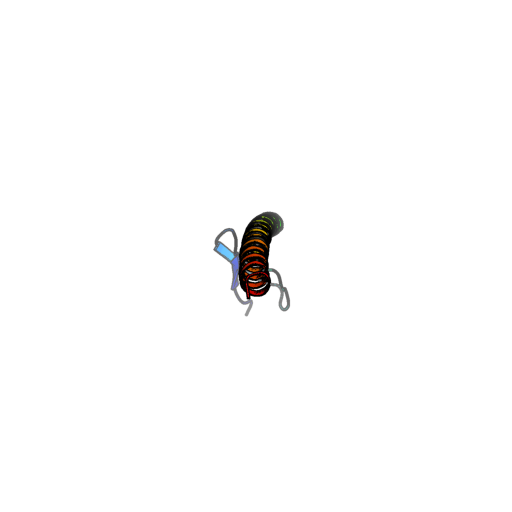gens, so it works on any Cα trace.

Secondary structure (8-state, DSSP). Secondary structure is the local, repeating backbone conformation. DSSP classifies it into eight states by reading the hydrogen-bond network: three helix types (H, G, I), two β types (E, B), two non-regular types (T, S), and unstructured coil (-).

Foldseek 3Di. The Foldseek 3Di string encodes local tertiary geometry as a 20-letter alphabet — one character per residue — derived from the relative positions of nearby Cα atoms. Unlike the amino-acid sequence, 3Di is a direct function of the 3D structure, so two proteins with the same fold have similar 3Di strings even at low sequence identity.

mmCIF coordinates. Structure coordinates are given as an mmCIF _atom_site loop: one row per atom with element, residue name, chain id, sequence number, and x/y/z position in Å. Only the four main-chain atoms 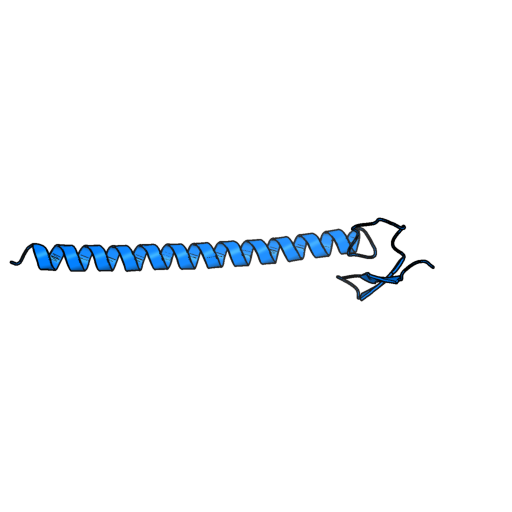per residue are included here; side chains are omitted to keep the record compact.

Sequence. This is the polypeptide sequence — one letter per residue, N-terminus first. Length ranges from a few dozen residues for small domains to over a thousand for large multi-domain proteins.